Protein AF-A0A0B8NWV9-F1 (afdb_monomer_lite)

Structure (mmCIF, N/CA/C/O backbone):
data_AF-A0A0B8NWV9-F1
#
_entry.id   AF-A0A0B8NWV9-F1
#
loop_
_atom_site.group_PDB
_atom_site.id
_atom_site.type_symbol
_atom_site.label_atom_id
_atom_site.label_alt_id
_atom_site.label_comp_id
_atom_site.label_asym_id
_atom_site.label_entity_id
_atom_site.label_seq_id
_atom_site.pdbx_PDB_ins_code
_atom_site.Cartn_x
_atom_site.Cartn_y
_atom_site.Cartn_z
_atom_site.occupancy
_atom_site.B_iso_or_equiv
_atom_site.auth_seq_id
_atom_site.auth_comp_id
_atom_site.auth_asym_id
_atom_site.auth_atom_id
_atom_site.pdbx_PDB_model_num
ATOM 1 N N . MET A 1 1 ? 10.692 7.489 -18.721 1.00 52.25 1 MET A N 1
ATOM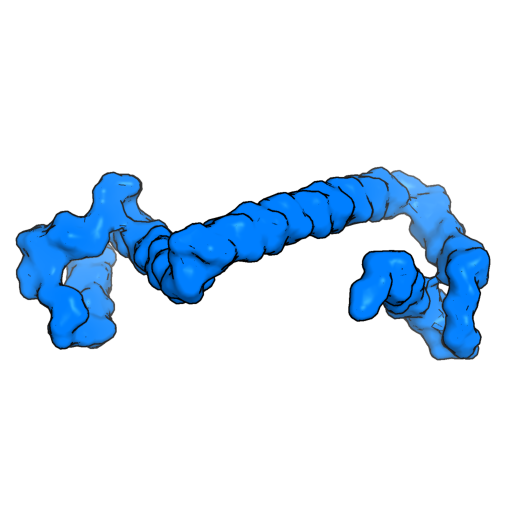 2 C CA . MET A 1 1 ? 11.450 8.628 -18.158 1.00 52.25 1 MET A CA 1
ATOM 3 C C . MET A 1 1 ? 12.609 8.039 -17.372 1.00 52.25 1 MET A C 1
ATOM 5 O O . MET A 1 1 ? 12.363 7.062 -16.682 1.00 52.25 1 MET A O 1
ATOM 9 N N . SER A 1 2 ? 13.833 8.539 -17.563 1.00 71.31 2 SER A N 1
ATOM 10 C CA . SER A 1 2 ? 15.021 8.105 -16.799 1.00 71.31 2 SER A CA 1
ATOM 11 C C . SER A 1 2 ? 15.033 8.798 -15.432 1.00 71.31 2 SER A C 1
ATOM 13 O O . SER A 1 2 ? 14.587 9.944 -15.349 1.00 71.31 2 SER A O 1
ATOM 15 N N . ASP A 1 3 ? 15.549 8.140 -14.396 1.00 59.75 3 ASP A N 1
ATOM 16 C CA . ASP A 1 3 ? 15.632 8.678 -13.029 1.00 59.75 3 ASP A CA 1
ATOM 17 C C . ASP A 1 3 ? 16.449 9.979 -12.956 1.00 59.75 3 ASP A C 1
ATOM 19 O O . ASP A 1 3 ? 16.099 10.898 -12.217 1.00 59.75 3 ASP A O 1
ATOM 23 N N . GLU A 1 4 ? 17.457 10.126 -13.820 1.00 64.62 4 GLU A N 1
ATOM 24 C CA . GLU A 1 4 ? 18.245 11.358 -13.972 1.00 64.62 4 GLU A CA 1
ATOM 25 C C . GLU A 1 4 ? 17.384 12.548 -14.420 1.00 64.62 4 GLU A C 1
ATOM 27 O O . GLU A 1 4 ? 17.563 13.674 -13.955 1.00 64.62 4 GLU A O 1
ATOM 32 N N . LYS A 1 5 ? 16.395 12.298 -15.290 1.00 71.75 5 LYS A N 1
ATOM 33 C CA . LYS A 1 5 ? 15.465 13.339 -15.748 1.00 71.75 5 LYS A CA 1
ATOM 34 C C . LYS A 1 5 ? 14.524 13.764 -14.626 1.00 71.75 5 LYS A C 1
ATOM 36 O O . LYS A 1 5 ? 14.237 14.949 -14.498 1.00 71.75 5 LYS A O 1
ATOM 41 N N . LEU A 1 6 ? 14.094 12.813 -13.796 1.00 69.75 6 LEU A N 1
ATOM 42 C CA . LEU A 1 6 ? 13.212 13.079 -12.660 1.00 69.75 6 LEU A CA 1
ATOM 43 C C . LEU A 1 6 ? 13.929 13.893 -11.569 1.00 69.75 6 LEU A C 1
ATOM 45 O O . LEU A 1 6 ? 13.358 14.827 -11.005 1.00 69.75 6 LEU A O 1
ATOM 49 N N . ALA A 1 7 ? 15.197 13.565 -11.300 1.00 68.94 7 ALA A N 1
ATOM 50 C CA . ALA A 1 7 ? 16.037 14.302 -10.36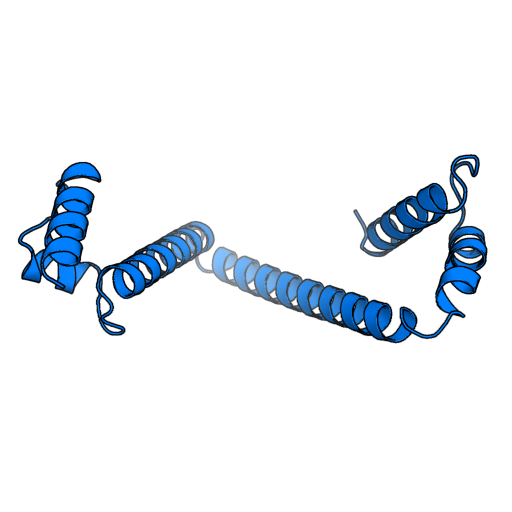1 1.00 68.94 7 ALA A CA 1
ATOM 51 C C . ALA A 1 7 ? 16.290 15.742 -10.839 1.00 68.94 7 ALA A C 1
ATOM 53 O O . ALA A 1 7 ? 16.128 16.683 -10.060 1.00 68.94 7 ALA A O 1
ATOM 54 N N . LEU A 1 8 ? 16.605 15.927 -12.125 1.00 76.56 8 LEU A N 1
ATOM 55 C CA . LEU A 1 8 ? 16.809 17.251 -12.712 1.00 76.56 8 LEU A CA 1
ATOM 56 C C . LEU A 1 8 ? 15.524 18.095 -12.702 1.00 76.56 8 LEU A C 1
ATOM 58 O O . LEU A 1 8 ? 15.574 19.278 -12.376 1.00 76.56 8 LEU A O 1
ATOM 62 N N . GLU A 1 9 ? 14.362 17.506 -12.996 1.00 79.12 9 GLU A N 1
ATOM 63 C CA . GLU A 1 9 ? 13.069 18.197 -12.883 1.00 79.12 9 GLU A CA 1
ATOM 64 C C . GLU A 1 9 ? 12.782 18.659 -11.452 1.00 79.12 9 GLU A C 1
ATOM 66 O O . GLU A 1 9 ? 12.349 19.793 -11.241 1.00 79.12 9 GLU A O 1
ATOM 71 N N . TRP A 1 10 ? 13.067 17.820 -10.454 1.00 81.31 10 TRP A N 1
ATOM 72 C CA . TRP A 1 10 ? 12.918 18.207 -9.053 1.00 81.31 10 TRP A CA 1
ATOM 73 C C . TRP A 1 10 ? 13.867 19.349 -8.662 1.00 81.31 10 TRP A C 1
ATOM 75 O O . TRP A 1 10 ? 13.452 20.282 -7.968 1.00 81.31 10 TRP A O 1
ATOM 85 N N . MET A 1 11 ? 15.122 19.302 -9.123 1.00 76.44 11 MET A N 1
ATOM 86 C CA . MET A 1 11 ? 16.103 20.366 -8.887 1.00 76.44 11 MET A CA 1
ATOM 87 C C . MET A 1 11 ? 15.648 21.680 -9.518 1.00 76.44 11 MET A C 1
ATOM 89 O O . MET A 1 11 ? 15.629 22.702 -8.837 1.00 76.44 11 MET A O 1
ATOM 93 N N . ARG A 1 12 ? 15.152 21.643 -10.757 1.00 83.38 12 ARG A N 1
ATOM 94 C CA . ARG A 1 12 ? 14.559 22.807 -11.428 1.00 83.38 12 ARG A CA 1
ATOM 95 C C . ARG A 1 12 ? 13.400 23.385 -10.627 1.00 83.38 12 ARG A C 1
ATOM 97 O O . ARG A 1 12 ? 13.387 24.578 -10.352 1.00 83.38 12 ARG A O 1
ATOM 104 N N . GLN A 1 13 ? 12.478 22.544 -10.153 1.00 80.44 13 GLN A N 1
ATOM 105 C CA . GLN A 1 13 ? 11.375 22.986 -9.290 1.00 80.44 13 GLN A CA 1
ATOM 106 C C . GLN A 1 13 ? 11.843 23.672 -8.001 1.00 80.44 13 GLN A C 1
ATOM 108 O O . GLN A 1 13 ? 11.131 24.537 -7.496 1.00 80.44 13 GLN A O 1
ATOM 113 N N . GLN A 1 14 ? 12.993 23.290 -7.433 1.00 74.81 14 GLN A N 1
ATOM 114 C CA . GLN A 1 14 ? 13.543 23.999 -6.273 1.00 74.81 14 GLN A CA 1
ATOM 115 C C . GLN A 1 14 ? 14.253 25.293 -6.680 1.00 74.81 14 GLN A C 1
ATOM 117 O O . GLN A 1 14 ? 14.090 26.292 -5.988 1.00 74.81 14 GLN A O 1
ATOM 122 N N . ALA A 1 15 ? 14.977 25.301 -7.802 1.00 78.50 15 ALA A N 1
ATOM 123 C CA . ALA A 1 15 ? 15.635 26.493 -8.332 1.00 78.50 15 ALA A CA 1
ATOM 124 C C . ALA A 1 15 ? 14.621 27.604 -8.659 1.00 78.50 15 ALA A C 1
ATOM 126 O O . ALA A 1 15 ? 14.813 28.728 -8.213 1.00 78.50 15 ALA A O 1
ATOM 127 N N . TYR A 1 16 ? 13.481 27.276 -9.281 1.00 79.62 16 TYR A N 1
ATOM 128 C CA . TYR A 1 16 ? 12.397 28.233 -9.568 1.00 79.62 16 TYR A CA 1
ATOM 129 C C . TYR A 1 16 ? 11.785 28.892 -8.324 1.00 79.62 16 TYR A C 1
ATOM 131 O O . TYR A 1 16 ? 11.239 29.988 -8.397 1.00 79.62 16 TYR A O 1
ATOM 139 N N . LYS A 1 17 ? 11.837 28.226 -7.164 1.00 75.94 17 LYS A N 1
ATOM 140 C CA . LYS A 1 17 ? 11.372 28.820 -5.898 1.00 75.94 17 LYS A CA 1
ATOM 141 C C . LYS A 1 17 ? 12.364 29.834 -5.335 1.00 75.94 17 LYS A C 1
ATOM 143 O O . LYS A 1 17 ? 11.975 30.642 -4.497 1.00 75.94 17 LYS A O 1
ATOM 148 N N . ILE A 1 18 ? 13.632 29.728 -5.726 1.00 73.88 18 ILE A N 1
ATOM 149 C CA . ILE A 1 18 ? 14.728 30.591 -5.276 1.00 73.88 18 ILE A CA 1
ATOM 150 C C . ILE A 1 18 ? 14.872 31.771 -6.239 1.00 73.88 18 ILE A C 1
ATOM 152 O O . ILE A 1 18 ? 14.927 32.911 -5.789 1.00 73.88 18 ILE A O 1
ATOM 156 N N . ASP A 1 19 ? 14.871 31.496 -7.541 1.00 74.19 19 ASP A N 1
ATOM 157 C CA . ASP A 1 19 ? 14.867 32.489 -8.609 1.00 74.19 19 ASP A CA 1
ATOM 158 C C . ASP A 1 19 ? 13.744 32.165 -9.613 1.00 74.19 19 ASP A C 1
ATOM 160 O O . ASP A 1 19 ? 13.889 31.255 -10.429 1.00 74.19 19 ASP A O 1
ATOM 164 N N . PRO A 1 20 ? 12.601 32.871 -9.559 1.00 74.56 20 PRO A N 1
ATOM 165 C CA . PRO A 1 20 ? 11.476 32.637 -10.464 1.00 74.56 20 PRO A CA 1
ATOM 166 C C . PRO A 1 20 ? 11.744 33.008 -11.927 1.00 74.56 20 PRO A C 1
ATOM 168 O O . PRO A 1 20 ? 10.941 32.645 -12.785 1.00 74.56 20 PRO A O 1
ATOM 171 N N . TYR A 1 21 ? 12.823 33.743 -12.209 1.00 79.50 21 TYR A N 1
ATOM 172 C CA . TYR A 1 21 ? 13.137 34.249 -13.546 1.00 79.50 21 TYR A CA 1
ATOM 173 C C . TYR A 1 21 ? 14.155 33.384 -14.290 1.00 79.50 21 TYR A C 1
ATOM 175 O O . TYR A 1 21 ? 14.428 33.644 -15.460 1.00 79.50 21 TYR A O 1
ATOM 183 N N . ILE A 1 22 ? 14.716 32.358 -13.643 1.00 79.25 22 ILE A N 1
ATOM 184 C CA . ILE A 1 22 ? 15.653 31.460 -14.310 1.00 79.25 22 ILE A CA 1
ATOM 185 C C . ILE A 1 22 ? 14.924 30.585 -15.329 1.00 79.25 22 ILE A C 1
ATOM 187 O O . ILE A 1 22 ? 13.958 29.912 -14.995 1.00 79.25 22 ILE A O 1
ATOM 191 N N . GLU A 1 23 ? 15.380 30.543 -16.577 1.00 77.50 23 GLU A N 1
ATOM 192 C CA . GLU A 1 23 ? 14.743 29.726 -17.613 1.00 77.50 23 GLU A CA 1
ATOM 193 C C . GLU A 1 23 ? 15.530 28.439 -17.867 1.00 77.50 23 GLU A C 1
ATOM 195 O O . GLU A 1 23 ? 16.699 28.462 -18.231 1.00 77.50 23 GLU A O 1
ATOM 200 N N . SER A 1 24 ? 14.859 27.295 -17.702 1.00 82.06 24 SER A N 1
ATOM 201 C CA . SER A 1 24 ? 15.394 25.951 -17.969 1.00 82.06 24 SER A CA 1
ATOM 202 C C . SER A 1 24 ? 16.787 25.674 -17.379 1.00 82.06 24 SER A C 1
ATOM 204 O O . SER A 1 24 ? 17.656 25.200 -18.116 1.00 82.06 24 SER A O 1
ATOM 206 N N . PRO A 1 25 ? 17.007 25.880 -16.064 1.00 80.81 25 PRO A N 1
ATOM 207 C CA . PRO A 1 25 ? 18.346 25.784 -15.507 1.00 80.81 25 PRO A CA 1
ATOM 208 C C . PRO A 1 25 ? 18.972 24.410 -15.752 1.00 80.81 25 PRO A C 1
ATOM 210 O O . PRO A 1 25 ? 18.317 23.356 -15.650 1.00 80.81 25 PRO A O 1
ATOM 213 N N . SER A 1 26 ? 20.251 24.442 -16.105 1.00 82.88 26 SER A N 1
ATOM 214 C CA . SER A 1 26 ? 21.136 23.284 -16.160 1.00 82.88 26 SER A CA 1
ATOM 215 C C . SER A 1 26 ? 21.342 22.692 -14.764 1.00 82.88 26 SER A C 1
ATOM 217 O O . SER A 1 26 ? 20.912 23.248 -13.747 1.00 82.88 26 SER A O 1
ATOM 219 N N . PHE A 1 27 ? 21.962 21.514 -14.702 1.00 74.75 27 PHE A N 1
ATOM 220 C CA . PHE A 1 27 ? 22.239 20.855 -13.430 1.00 74.75 27 PHE A CA 1
ATOM 221 C C . PHE A 1 27 ? 23.164 21.714 -12.556 1.00 74.75 27 PHE A C 1
ATOM 223 O O . PHE A 1 27 ? 22.893 21.903 -11.372 1.00 74.75 27 PHE A O 1
ATOM 230 N N . GLU A 1 28 ? 24.202 22.285 -13.158 1.00 76.19 28 GLU A N 1
ATOM 231 C CA . GLU 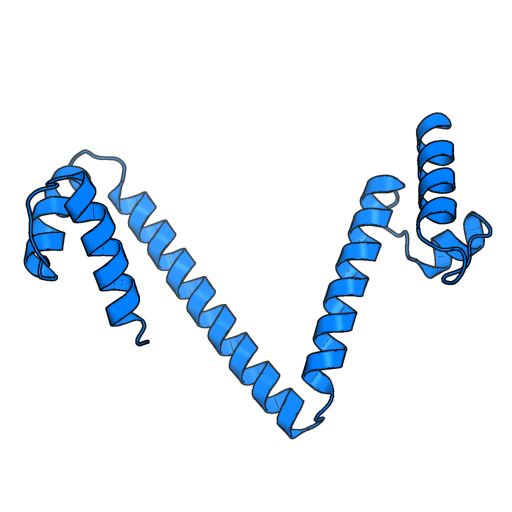A 1 28 ? 25.196 23.137 -12.516 1.00 76.19 28 GLU A CA 1
ATOM 232 C C . GLU A 1 28 ? 24.559 24.416 -11.959 1.00 76.19 28 GLU A C 1
ATOM 234 O O . GLU A 1 28 ? 24.728 24.714 -10.778 1.00 76.19 28 GLU A O 1
ATOM 239 N N . GLU A 1 29 ? 23.726 25.102 -12.746 1.00 74.88 29 GLU A N 1
ATOM 240 C CA . GLU A 1 29 ? 22.996 26.305 -12.309 1.00 74.88 29 GLU A CA 1
ATOM 241 C C . GLU A 1 29 ? 21.996 25.992 -11.190 1.00 74.88 29 GLU A C 1
ATOM 243 O O . GLU A 1 29 ? 21.862 26.751 -10.225 1.00 74.88 29 GLU A O 1
ATOM 248 N N . CYS A 1 30 ? 21.323 24.836 -11.267 1.00 78.56 30 CYS A N 1
ATOM 249 C CA . CYS A 1 30 ? 20.487 24.368 -10.169 1.00 78.56 30 CYS A CA 1
ATOM 250 C C . CYS A 1 30 ? 21.322 24.200 -8.896 1.00 78.56 30 CYS A C 1
ATOM 252 O O . CYS A 1 30 ? 20.903 24.673 -7.847 1.00 78.56 30 CYS A O 1
ATOM 254 N N . VAL A 1 31 ? 22.493 23.555 -8.962 1.00 77.06 31 VAL A N 1
ATOM 255 C CA . VAL A 1 31 ? 23.377 23.351 -7.800 1.00 77.06 31 VAL A CA 1
ATOM 256 C C . VAL A 1 31 ? 23.891 24.676 -7.237 1.00 77.06 31 VAL A C 1
ATOM 258 O O . VAL A 1 31 ? 23.950 24.817 -6.014 1.00 77.06 31 VAL A O 1
ATOM 261 N N . GLU A 1 32 ? 24.222 25.649 -8.082 1.00 77.19 32 GLU A N 1
ATOM 262 C CA . GLU A 1 32 ? 24.693 26.969 -7.652 1.00 77.19 32 GLU A CA 1
ATOM 263 C C . GLU A 1 32 ? 23.610 27.800 -6.960 1.00 77.19 32 GLU A C 1
ATOM 265 O O . GLU A 1 32 ? 23.905 28.469 -5.972 1.00 77.19 32 GLU A O 1
ATOM 270 N N . LEU A 1 33 ? 22.354 27.718 -7.405 1.00 72.19 33 LEU A N 1
ATOM 271 C CA . LEU A 1 33 ? 21.228 28.415 -6.769 1.00 72.19 33 LEU A CA 1
ATOM 272 C C . LEU A 1 33 ? 20.778 27.748 -5.470 1.00 72.19 33 LEU A C 1
ATOM 274 O O . LEU A 1 33 ? 20.490 28.396 -4.463 1.00 72.19 33 LEU A O 1
ATOM 278 N N . ILE A 1 34 ? 20.718 26.421 -5.496 1.00 72.19 34 ILE A N 1
ATOM 279 C CA . ILE A 1 34 ? 20.280 25.582 -4.385 1.00 72.19 34 ILE A CA 1
ATOM 280 C C . ILE A 1 34 ? 21.368 25.616 -3.297 1.00 72.19 34 ILE A C 1
ATOM 282 O O . ILE A 1 34 ? 21.073 25.878 -2.131 1.00 72.19 34 ILE A O 1
ATOM 286 N N . GLY A 1 35 ? 22.643 25.452 -3.658 1.00 64.88 35 GLY A N 1
ATOM 287 C CA . GLY A 1 35 ? 23.799 25.283 -2.766 1.00 64.88 35 GLY A CA 1
ATOM 288 C C . GLY A 1 35 ? 23.949 26.295 -1.612 1.00 64.88 35 GLY A C 1
ATOM 289 O O . GLY A 1 35 ? 24.192 25.873 -0.476 1.00 64.88 35 GLY A O 1
ATOM 290 N N . PRO A 1 36 ? 23.788 27.613 -1.823 1.00 64.44 36 PRO A N 1
ATOM 291 C CA . PRO A 1 36 ? 23.823 28.622 -0.764 1.00 64.44 36 PRO A CA 1
ATOM 292 C C . PRO A 1 36 ? 22.678 28.487 0.250 1.00 64.44 36 PRO A C 1
ATOM 294 O O . PRO A 1 36 ? 22.914 28.641 1.452 1.00 64.44 36 PRO A O 1
ATOM 297 N N 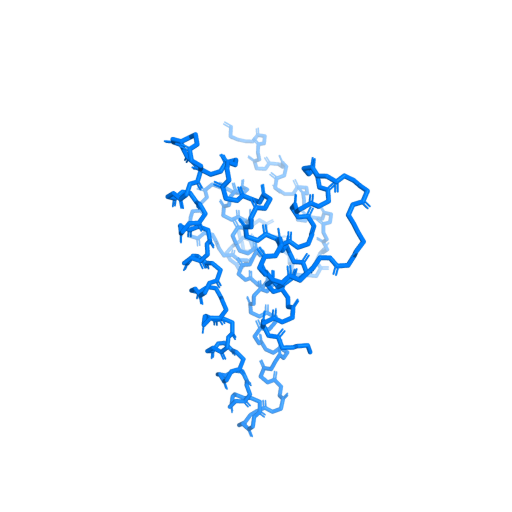. ALA A 1 37 ? 21.470 28.113 -0.193 1.00 57.69 37 ALA A N 1
ATOM 298 C CA . ALA A 1 37 ? 20.344 27.803 0.697 1.00 57.69 37 ALA A CA 1
ATOM 299 C C . ALA A 1 37 ? 20.641 26.578 1.588 1.00 57.69 37 ALA A C 1
ATOM 301 O O . ALA A 1 37 ? 20.155 26.484 2.716 1.00 57.69 37 ALA A O 1
ATOM 302 N N . PHE A 1 38 ? 21.523 25.684 1.129 1.00 53.50 38 PHE A N 1
ATOM 303 C CA . PHE A 1 38 ? 21.996 24.518 1.879 1.00 53.50 38 PHE A CA 1
ATOM 304 C C . PHE A 1 38 ? 23.142 24.800 2.853 1.00 53.50 38 PHE A C 1
ATOM 306 O O . PHE A 1 38 ? 23.261 24.096 3.859 1.00 53.50 38 PHE A O 1
ATOM 313 N N . LYS A 1 39 ? 23.956 25.837 2.617 1.00 52.31 39 LYS A N 1
ATOM 314 C CA . LYS A 1 39 ? 25.065 26.217 3.514 1.00 52.31 39 LYS A CA 1
ATOM 315 C C . LYS A 1 39 ? 24.599 26.812 4.851 1.00 52.31 39 LYS A C 1
ATOM 317 O O . LYS A 1 39 ? 25.363 26.788 5.813 1.00 52.31 39 LYS A O 1
ATOM 322 N N . LYS A 1 40 ? 23.334 27.237 4.985 1.00 54.28 40 LYS A N 1
ATOM 323 C CA . LYS A 1 40 ? 22.711 27.586 6.282 1.00 54.28 40 LYS A CA 1
ATOM 324 C C . LYS A 1 40 ? 22.219 26.335 7.044 1.00 54.28 40 LYS A C 1
ATOM 326 O O . LYS A 1 40 ? 21.043 26.161 7.345 1.00 54.28 40 LYS A O 1
ATOM 331 N N . GLY A 1 41 ? 23.150 25.438 7.363 1.00 48.75 41 GLY A N 1
ATOM 332 C CA . GLY A 1 41 ? 23.198 24.671 8.618 1.00 48.75 41 GLY A CA 1
ATOM 333 C C . GLY A 1 41 ? 22.170 23.579 8.970 1.00 48.75 41 GLY A C 1
ATOM 334 O O . GLY A 1 41 ? 22.447 22.852 9.918 1.00 48.75 41 GLY A O 1
ATOM 335 N N . LYS A 1 42 ? 21.024 23.392 8.295 1.00 47.84 42 LYS A N 1
ATOM 336 C CA . LYS A 1 42 ? 20.051 22.335 8.707 1.00 47.84 42 LYS A CA 1
ATOM 337 C C . LYS A 1 42 ? 19.523 21.414 7.600 1.00 47.84 42 LYS A C 1
ATOM 339 O O . LYS A 1 42 ? 19.013 20.340 7.903 1.00 47.84 42 LYS A O 1
ATOM 344 N N . HIS A 1 43 ? 19.698 21.762 6.325 1.00 55.16 43 HIS A N 1
ATOM 345 C CA . HIS A 1 43 ? 18.939 21.133 5.235 1.00 55.16 43 HIS A CA 1
ATOM 346 C C . HIS A 1 43 ? 19.699 20.080 4.393 1.00 55.16 43 HIS A C 1
ATOM 348 O O . HIS A 1 43 ? 19.055 19.249 3.756 1.00 55.16 43 HIS A O 1
ATOM 354 N N . VAL A 1 44 ? 21.043 20.027 4.415 1.00 51.72 44 VAL A N 1
ATOM 355 C CA . VAL A 1 44 ? 21.830 19.040 3.625 1.00 51.72 44 VAL A CA 1
ATOM 356 C C . VAL A 1 44 ? 21.692 17.621 4.163 1.00 51.72 44 VAL A C 1
ATOM 358 O O . VAL A 1 44 ? 21.515 16.687 3.389 1.00 51.72 44 VAL A O 1
ATOM 361 N N . ALA A 1 45 ? 21.767 17.438 5.483 1.00 53.94 45 ALA A N 1
ATOM 362 C CA . ALA A 1 45 ? 21.588 16.124 6.102 1.00 53.94 45 ALA A CA 1
ATOM 363 C C . ALA A 1 45 ? 20.162 15.599 5.872 1.00 53.94 45 ALA A C 1
ATOM 365 O O . ALA A 1 45 ? 19.969 14.424 5.559 1.00 53.94 45 ALA A O 1
ATOM 366 N N . GLN A 1 46 ? 19.171 16.491 5.946 1.00 52.78 46 GLN A N 1
ATOM 367 C CA . GLN A 1 46 ? 17.783 16.172 5.639 1.00 52.78 46 GLN A CA 1
ATOM 368 C C . GLN A 1 46 ? 17.603 15.812 4.161 1.00 52.78 46 GLN A C 1
ATOM 370 O O . GLN A 1 46 ? 16.963 14.807 3.875 1.00 52.78 46 GLN A O 1
ATOM 375 N N . LEU A 1 47 ? 18.219 16.545 3.226 1.00 50.75 47 LEU A N 1
ATOM 376 C CA . LEU A 1 47 ? 18.204 16.170 1.812 1.00 50.75 47 LEU A CA 1
ATOM 377 C C . LEU A 1 47 ? 18.921 14.856 1.543 1.00 50.75 47 LEU A C 1
ATOM 379 O O . LEU A 1 47 ? 18.358 14.026 0.854 1.00 50.75 47 LEU A O 1
ATOM 383 N N . ARG A 1 48 ? 20.113 14.618 2.099 1.00 52.72 48 ARG A N 1
ATOM 384 C CA . ARG A 1 48 ? 20.812 13.329 1.956 1.00 52.72 48 ARG A CA 1
ATOM 385 C C . ARG A 1 48 ? 19.974 12.179 2.501 1.00 52.72 48 ARG A C 1
ATOM 387 O O . ARG A 1 48 ? 19.940 11.116 1.898 1.00 52.72 48 ARG A O 1
ATOM 394 N N . SER A 1 49 ? 19.261 12.398 3.605 1.00 57.56 49 SER A N 1
ATOM 395 C CA . SER A 1 49 ? 18.316 11.423 4.152 1.00 57.56 49 SER A CA 1
ATOM 396 C C . SER A 1 49 ? 17.118 11.203 3.223 1.00 57.56 49 SER A C 1
ATOM 398 O O . SER A 1 49 ? 16.758 10.056 2.968 1.00 57.56 49 SER A O 1
ATOM 400 N N . LEU A 1 50 ? 16.534 12.271 2.671 1.00 49.78 50 LEU A N 1
ATOM 401 C CA . LEU A 1 50 ? 15.425 12.195 1.715 1.00 49.78 50 LEU A CA 1
ATOM 402 C C . LEU A 1 50 ? 15.846 11.532 0.397 1.00 49.78 50 LEU A C 1
ATOM 404 O O . LEU A 1 50 ? 15.104 10.694 -0.104 1.00 49.78 50 LEU A O 1
ATOM 408 N N . LEU A 1 51 ? 17.043 11.830 -0.110 1.00 51.06 51 LEU A N 1
ATOM 409 C CA . LEU A 1 51 ? 17.628 11.222 -1.305 1.00 51.06 51 LEU A CA 1
ATOM 410 C C . LEU A 1 51 ? 17.913 9.738 -1.053 1.00 51.06 51 LEU A C 1
ATOM 412 O O . LEU A 1 51 ? 17.412 8.888 -1.769 1.00 51.06 51 LEU A O 1
ATOM 416 N N . ALA A 1 52 ? 18.563 9.398 0.064 1.00 53.88 52 ALA A N 1
ATOM 417 C CA . ALA A 1 52 ? 18.795 8.007 0.449 1.00 53.88 52 ALA A CA 1
ATOM 418 C C . ALA A 1 52 ? 17.493 7.235 0.735 1.00 53.88 52 ALA A C 1
ATOM 420 O O . ALA A 1 52 ? 17.453 6.009 0.638 1.00 53.88 52 ALA A O 1
ATOM 421 N N . GLN A 1 53 ? 16.417 7.904 1.153 1.00 53.69 53 GLN A N 1
ATOM 422 C CA . GLN A 1 53 ? 15.090 7.294 1.250 1.00 53.69 53 GLN A CA 1
ATOM 423 C C . GLN A 1 53 ? 14.447 7.120 -0.127 1.00 53.69 53 GLN A C 1
ATOM 425 O O . GLN A 1 53 ? 13.816 6.088 -0.351 1.00 53.69 53 GLN A O 1
ATOM 430 N N . ALA A 1 54 ? 14.609 8.084 -1.033 1.00 47.34 54 ALA A N 1
ATOM 431 C CA . ALA A 1 54 ? 14.148 7.993 -2.412 1.00 47.34 54 ALA A CA 1
ATOM 432 C C . ALA A 1 54 ? 14.861 6.852 -3.151 1.00 47.34 54 ALA A C 1
ATOM 434 O O . ALA A 1 54 ? 14.171 5.983 -3.670 1.00 47.34 54 ALA A O 1
ATOM 435 N N . ASP A 1 55 ? 16.188 6.749 -3.061 1.00 50.12 55 ASP A N 1
ATOM 436 C CA . ASP A 1 55 ? 16.986 5.664 -3.648 1.00 50.12 55 ASP A CA 1
ATOM 437 C C . ASP A 1 55 ? 16.592 4.299 -3.075 1.00 50.12 55 ASP A C 1
ATOM 439 O O . ASP A 1 55 ? 16.393 3.325 -3.801 1.00 50.12 55 ASP A O 1
ATOM 443 N N . ARG A 1 56 ? 16.385 4.211 -1.753 1.00 58.81 56 ARG A N 1
ATOM 444 C CA . ARG A 1 56 ? 15.896 2.974 -1.120 1.00 58.81 56 ARG A CA 1
ATOM 445 C C . ARG A 1 56 ? 14.492 2.601 -1.587 1.00 58.81 56 ARG A C 1
ATOM 447 O O . ARG A 1 56 ? 14.210 1.412 -1.752 1.00 58.81 56 ARG A O 1
ATOM 454 N N . ARG A 1 57 ? 13.610 3.584 -1.790 1.00 61.00 57 ARG A N 1
ATOM 455 C CA . ARG A 1 57 ? 12.253 3.377 -2.319 1.00 61.00 57 ARG A CA 1
ATOM 456 C C . ARG A 1 57 ? 12.278 2.996 -3.797 1.00 61.00 57 ARG A C 1
ATOM 458 O O . ARG A 1 57 ? 11.535 2.090 -4.156 1.00 61.00 57 ARG A O 1
ATOM 465 N N . ALA A 1 58 ? 13.139 3.610 -4.605 1.00 57.44 58 ALA A N 1
ATOM 466 C CA . ALA A 1 58 ? 13.368 3.261 -6.003 1.00 57.44 58 ALA A CA 1
ATOM 467 C C . ALA A 1 58 ? 13.877 1.819 -6.110 1.00 57.44 58 ALA A C 1
ATOM 469 O O . ALA A 1 58 ? 13.210 0.986 -6.714 1.00 57.44 58 ALA A O 1
ATOM 470 N N . GLY A 1 59 ? 14.928 1.455 -5.368 1.00 68.56 59 GLY A N 1
ATOM 471 C CA . GLY A 1 59 ? 15.422 0.076 -5.328 1.00 68.56 59 GLY A CA 1
ATOM 472 C C . GLY A 1 59 ? 14.393 -0.927 -4.783 1.00 68.56 59 GLY A C 1
ATOM 473 O O . GLY A 1 59 ? 14.315 -2.067 -5.237 1.00 68.56 59 GLY A O 1
ATOM 474 N N . ALA A 1 60 ? 13.547 -0.537 -3.822 1.00 66.06 60 ALA A N 1
ATOM 475 C CA . ALA A 1 60 ? 12.436 -1.380 -3.374 1.00 66.06 60 ALA A CA 1
ATOM 476 C C . ALA A 1 60 ? 11.345 -1.535 -4.450 1.00 66.06 60 ALA A C 1
ATOM 478 O O . ALA A 1 60 ? 10.795 -2.628 -4.604 1.00 66.06 60 ALA A O 1
ATOM 479 N N . ALA A 1 61 ? 11.047 -0.470 -5.196 1.00 67.06 61 ALA A N 1
ATOM 480 C CA . ALA A 1 61 ? 10.100 -0.488 -6.301 1.00 67.06 61 ALA A CA 1
ATOM 481 C C . ALA A 1 61 ? 10.615 -1.358 -7.453 1.00 67.06 61 ALA A C 1
ATOM 483 O O . ALA A 1 61 ? 9.874 -2.218 -7.919 1.00 67.06 61 ALA A O 1
ATOM 484 N N . GLU A 1 62 ? 11.881 -1.226 -7.845 1.00 72.56 62 GLU A N 1
ATOM 485 C CA . GLU A 1 62 ? 12.517 -2.067 -8.862 1.00 72.56 62 GLU A CA 1
ATOM 486 C C . GLU A 1 62 ? 12.515 -3.543 -8.466 1.00 72.56 62 GLU A C 1
ATOM 488 O O . GLU A 1 62 ? 12.063 -4.386 -9.240 1.00 72.56 62 GLU A O 1
ATOM 493 N N . ARG A 1 63 ? 12.908 -3.868 -7.225 1.00 72.81 63 ARG A N 1
ATOM 494 C CA . ARG A 1 63 ? 12.831 -5.245 -6.704 1.00 72.81 63 ARG A CA 1
ATOM 495 C C . ARG A 1 63 ? 11.406 -5.791 -6.747 1.00 72.81 63 ARG A C 1
ATOM 497 O O . ARG A 1 63 ? 11.191 -6.929 -7.161 1.00 72.81 63 ARG A O 1
ATOM 504 N N . LYS A 1 64 ? 10.415 -4.980 -6.365 1.00 75.62 64 LYS A N 1
ATOM 505 C CA . LYS A 1 64 ? 8.994 -5.346 -6.450 1.00 75.62 64 LYS A CA 1
ATOM 506 C C . LYS A 1 64 ? 8.549 -5.550 -7.899 1.00 75.62 64 LYS A C 1
ATOM 508 O O . LYS A 1 64 ? 7.806 -6.490 -8.171 1.00 75.62 64 LYS A O 1
ATOM 513 N N . HIS A 1 65 ? 8.987 -4.697 -8.822 1.00 77.38 65 HIS A N 1
ATOM 514 C CA . HIS A 1 65 ? 8.685 -4.810 -10.246 1.00 77.38 65 HIS A CA 1
ATOM 515 C C . HIS A 1 65 ? 9.296 -6.073 -10.857 1.00 77.38 65 HIS A C 1
ATOM 517 O O . HIS A 1 65 ? 8.586 -6.798 -11.552 1.00 77.38 65 HIS A O 1
ATOM 523 N N . ALA A 1 66 ? 10.556 -6.381 -10.547 1.00 77.06 66 ALA A N 1
ATOM 524 C CA . ALA A 1 66 ? 11.226 -7.603 -10.979 1.00 77.06 66 ALA A CA 1
ATOM 525 C C . ALA A 1 66 ? 10.517 -8.857 -10.439 1.00 77.06 66 ALA A C 1
ATOM 527 O O . ALA A 1 66 ? 10.163 -9.748 -11.212 1.00 77.06 66 ALA A O 1
ATOM 528 N N . ALA A 1 67 ? 10.210 -8.890 -9.137 1.00 73.81 67 ALA A N 1
ATOM 529 C CA . ALA A 1 67 ? 9.470 -9.991 -8.520 1.00 73.81 67 ALA A CA 1
ATOM 530 C C . ALA A 1 67 ? 8.068 -10.162 -9.129 1.00 73.81 67 ALA A C 1
ATOM 532 O O . ALA A 1 67 ? 7.634 -11.281 -9.395 1.00 73.81 67 ALA A O 1
ATOM 533 N N . LEU A 1 68 ? 7.363 -9.058 -9.401 1.00 78.38 68 LEU A N 1
ATOM 534 C CA . LEU A 1 68 ? 6.047 -9.088 -10.036 1.00 78.38 68 LEU A CA 1
ATOM 535 C C . LEU A 1 68 ? 6.119 -9.573 -11.487 1.00 78.38 68 LEU A C 1
ATOM 537 O O . LEU A 1 68 ? 5.229 -10.302 -11.919 1.00 78.38 68 LEU A O 1
ATOM 541 N N . LYS A 1 69 ? 7.145 -9.167 -12.241 1.00 82.19 69 LYS A N 1
ATOM 542 C CA . LYS A 1 69 ? 7.370 -9.628 -13.615 1.00 82.19 69 LYS A CA 1
ATOM 543 C C . LYS A 1 69 ? 7.576 -11.143 -13.635 1.00 82.19 69 LYS A C 1
ATOM 545 O O . LYS A 1 69 ? 6.825 -11.836 -14.312 1.00 82.19 69 LYS A O 1
ATOM 550 N N . PHE A 1 70 ? 8.475 -11.650 -12.795 1.00 78.06 70 PHE A N 1
ATOM 551 C CA . PHE A 1 70 ? 8.723 -13.085 -12.650 1.00 78.06 70 PHE A CA 1
ATOM 552 C C . PHE A 1 70 ? 7.475 -13.861 -12.194 1.00 78.06 70 PHE A C 1
ATOM 554 O O . PHE A 1 70 ? 7.158 -14.928 -12.715 1.00 78.06 70 PHE A O 1
ATOM 561 N N . ALA A 1 71 ? 6.707 -13.310 -11.249 1.00 73.62 71 ALA A N 1
ATOM 562 C CA . ALA A 1 71 ? 5.456 -13.923 -10.809 1.00 73.62 71 ALA A CA 1
ATOM 563 C C . ALA A 1 71 ? 4.409 -13.982 -11.935 1.00 73.62 71 ALA A C 1
ATOM 565 O O . ALA A 1 71 ? 3.692 -14.974 -12.042 1.00 73.62 71 ALA A O 1
ATOM 566 N N . LYS A 1 72 ? 4.335 -12.951 -12.789 1.00 77.62 72 LYS A N 1
ATOM 567 C CA . LYS A 1 72 ? 3.444 -12.915 -13.959 1.00 77.62 72 LYS A CA 1
ATOM 568 C C . LYS A 1 72 ? 3.850 -13.900 -15.051 1.00 77.62 72 LYS A C 1
ATOM 570 O O . LYS A 1 72 ? 2.973 -14.482 -15.676 1.00 77.62 72 LYS A O 1
ATOM 575 N N . GLU A 1 73 ? 5.151 -14.092 -15.256 1.00 83.62 73 GLU A N 1
ATOM 576 C CA . GLU A 1 73 ? 5.685 -15.102 -16.178 1.00 83.62 73 GLU A CA 1
ATOM 577 C C . GLU A 1 73 ? 5.285 -16.521 -15.742 1.00 83.62 73 GLU A C 1
ATOM 579 O O . GLU A 1 73 ? 4.941 -17.345 -16.583 1.00 83.62 73 GLU A O 1
ATOM 584 N N . LYS A 1 74 ? 5.246 -16.795 -14.429 1.00 85.94 74 LYS A N 1
ATOM 585 C CA . LYS A 1 74 ? 4.770 -18.081 -13.887 1.00 85.94 74 LYS A CA 1
ATOM 586 C C . LYS A 1 74 ? 3.248 -18.208 -13.810 1.00 85.94 74 LYS A C 1
ATOM 588 O O . LYS A 1 74 ? 2.719 -19.309 -13.918 1.00 85.94 74 LYS A O 1
ATOM 593 N N . SER A 1 75 ? 2.543 -17.109 -13.560 1.00 80.50 75 SER A N 1
ATOM 594 C CA . SER A 1 75 ? 1.086 -17.077 -13.450 1.00 80.50 75 SER A CA 1
ATOM 595 C C . SER A 1 75 ? 0.549 -15.755 -13.999 1.00 80.50 75 SER A C 1
ATOM 597 O O . SER A 1 75 ? 0.716 -14.715 -13.353 1.00 80.50 75 SER A O 1
ATOM 599 N N . PRO A 1 76 ? -0.176 -15.764 -15.133 1.00 82.19 76 PRO A N 1
ATOM 600 C CA . PRO A 1 76 ? -0.729 -14.548 -15.735 1.00 82.19 76 PRO A CA 1
ATOM 601 C C . PRO A 1 76 ? -1.611 -13.733 -14.773 1.00 82.19 76 PRO A C 1
ATOM 603 O O . PRO A 1 76 ? -1.713 -12.510 -14.883 1.00 82.19 76 PRO A O 1
ATOM 606 N N . GLN A 1 77 ? -2.212 -14.399 -13.782 1.00 84.25 77 GLN A N 1
ATOM 607 C CA . GLN A 1 77 ? -3.102 -13.797 -12.789 1.00 84.25 77 GLN A CA 1
ATOM 608 C C . GLN A 1 77 ? -2.375 -13.243 -11.551 1.00 84.25 77 GLN A C 1
ATOM 610 O O . GLN A 1 77 ? -3.008 -12.593 -10.718 1.00 84.25 77 GLN A O 1
ATOM 615 N N . ALA A 1 78 ? -1.054 -13.422 -11.419 1.00 74.38 78 ALA A N 1
ATOM 616 C CA . ALA A 1 78 ? -0.293 -13.018 -10.231 1.00 74.38 78 ALA A CA 1
ATOM 617 C C . ALA A 1 78 ? -0.496 -11.540 -9.853 1.00 74.38 78 ALA A C 1
ATOM 619 O O . ALA A 1 78 ? -0.636 -11.196 -8.680 1.00 74.38 78 ALA A O 1
ATOM 620 N N . GLY A 1 79 ? -0.583 -10.650 -10.848 1.00 74.19 79 GLY A N 1
ATOM 621 C CA . GLY A 1 79 ? -0.841 -9.228 -10.605 1.00 74.19 79 GLY A CA 1
ATOM 622 C C . GLY A 1 79 ? -2.224 -8.942 -10.012 1.00 74.19 79 GLY A C 1
ATOM 623 O O . GLY A 1 79 ? -2.360 -8.040 -9.183 1.00 74.1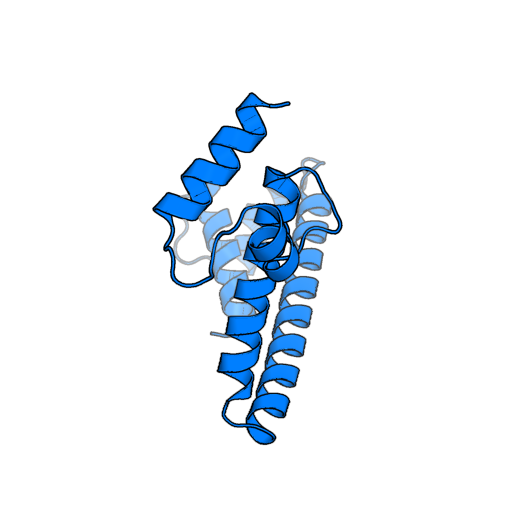9 79 GLY A O 1
ATOM 624 N N . GLN A 1 80 ? -3.242 -9.705 -10.410 1.00 80.31 80 GLN A N 1
ATOM 625 C CA . GLN A 1 80 ? -4.589 -9.598 -9.855 1.00 80.31 80 GLN A CA 1
ATOM 626 C C . GLN A 1 80 ? -4.634 -10.170 -8.436 1.00 80.31 80 GLN A C 1
ATOM 628 O O . GLN A 1 80 ? -5.152 -9.507 -7.539 1.00 80.31 80 GLN A O 1
ATOM 633 N N . ILE A 1 81 ? -4.023 -11.336 -8.217 1.00 76.31 81 ILE A N 1
ATOM 634 C CA . ILE A 1 81 ? -3.953 -11.999 -6.907 1.00 76.31 81 ILE A CA 1
ATOM 635 C C . ILE A 1 81 ? -3.279 -11.089 -5.873 1.00 76.31 81 ILE A C 1
ATOM 637 O O . ILE A 1 81 ? -3.868 -10.803 -4.833 1.00 76.31 81 ILE A O 1
ATOM 641 N N . LEU A 1 82 ? -2.104 -10.535 -6.184 1.00 75.25 82 LEU A N 1
ATOM 642 C CA . LEU A 1 82 ? -1.383 -9.633 -5.276 1.00 75.25 82 LEU A CA 1
ATOM 643 C C . LEU A 1 82 ? -2.168 -8.346 -4.983 1.00 75.25 82 LEU A C 1
ATOM 645 O O . LEU A 1 82 ? -2.144 -7.830 -3.864 1.00 75.25 82 LEU A O 1
ATOM 649 N N . ARG A 1 83 ? -2.902 -7.821 -5.973 1.00 76.69 83 ARG A N 1
ATOM 650 C CA . ARG A 1 83 ? -3.771 -6.653 -5.781 1.00 76.69 83 ARG A CA 1
ATOM 651 C C . ARG A 1 83 ? -4.924 -6.968 -4.829 1.00 76.69 83 ARG A C 1
ATOM 653 O O . ARG A 1 83 ? -5.244 -6.134 -3.983 1.00 76.69 83 ARG A O 1
ATOM 660 N N . LEU A 1 84 ? -5.551 -8.134 -4.976 1.00 78.38 84 LEU A N 1
ATOM 661 C CA . LEU A 1 84 ? -6.631 -8.587 -4.099 1.00 78.38 84 LEU A CA 1
ATOM 662 C C . LEU A 1 84 ? -6.118 -8.848 -2.681 1.00 78.38 84 LEU A C 1
ATOM 664 O O . LEU A 1 84 ? -6.729 -8.371 -1.730 1.00 78.38 84 LEU A O 1
ATOM 668 N N . GLN A 1 85 ? -4.953 -9.479 -2.537 1.00 76.06 85 GLN A N 1
ATOM 669 C CA . GLN A 1 85 ? -4.310 -9.699 -1.241 1.00 76.06 85 GLN A CA 1
ATOM 670 C C . GLN A 1 85 ? -4.007 -8.378 -0.518 1.00 76.06 85 GLN A C 1
ATOM 672 O O . GLN A 1 85 ? -4.320 -8.228 0.658 1.00 76.06 85 GLN A O 1
ATOM 677 N N . GLY A 1 86 ? -3.490 -7.370 -1.228 1.00 76.06 86 GLY A N 1
ATOM 678 C CA . GLY A 1 86 ? -3.256 -6.045 -0.645 1.00 76.06 86 GLY A CA 1
ATOM 679 C C . GLY A 1 86 ? -4.538 -5.263 -0.319 1.00 76.06 86 GLY A C 1
ATOM 680 O O . GLY A 1 86 ? -4.515 -4.345 0.501 1.00 76.06 86 GLY A O 1
ATOM 681 N N . LYS A 1 87 ? -5.673 -5.573 -0.960 1.00 79.25 87 LYS A N 1
ATOM 682 C CA . LYS A 1 87 ? -6.984 -5.055 -0.531 1.00 79.25 87 LYS A CA 1
ATOM 683 C C . LYS A 1 87 ? -7.447 -5.767 0.740 1.00 79.25 87 LYS A C 1
ATOM 685 O O . LYS A 1 87 ? -7.834 -5.083 1.678 1.00 79.25 87 LYS A O 1
ATOM 690 N N . LEU A 1 88 ? -7.334 -7.095 0.786 1.00 81.38 88 LEU A N 1
ATOM 691 C CA . LEU A 1 88 ? -7.702 -7.915 1.941 1.00 81.38 88 LEU A CA 1
ATOM 692 C C . LEU A 1 88 ? -6.968 -7.466 3.212 1.00 81.38 88 LEU A C 1
ATOM 694 O O . LEU A 1 88 ? -7.617 -7.127 4.194 1.00 81.38 88 LEU A O 1
ATOM 698 N N . GLN A 1 89 ? -5.640 -7.335 3.148 1.00 80.38 89 GLN A N 1
ATOM 699 C CA . GLN A 1 89 ? -4.821 -6.888 4.282 1.00 80.38 89 GLN A CA 1
ATOM 700 C C . GLN A 1 89 ? -5.225 -5.503 4.809 1.00 80.38 89 GLN A C 1
ATOM 702 O O . GLN A 1 89 ? -5.190 -5.262 6.012 1.00 80.38 89 GLN A O 1
ATOM 707 N N . ARG A 1 90 ? -5.619 -4.579 3.921 1.00 82.50 90 ARG A N 1
ATOM 708 C CA . ARG A 1 90 ? -6.084 -3.242 4.326 1.00 82.50 90 ARG A CA 1
ATOM 709 C C . ARG A 1 90 ? -7.435 -3.287 5.029 1.00 82.50 90 ARG A C 1
ATOM 711 O O . ARG A 1 90 ? -7.624 -2.552 5.990 1.00 82.50 90 ARG A O 1
ATOM 718 N N . VAL A 1 91 ? -8.348 -4.135 4.559 1.00 83.50 91 VAL A N 1
ATOM 719 C CA . VAL A 1 91 ? -9.653 -4.327 5.204 1.00 83.50 91 VAL A CA 1
ATOM 720 C C . VAL A 1 91 ? -9.475 -4.967 6.579 1.00 83.50 91 VAL A C 1
ATOM 722 O O . VAL A 1 91 ? -10.022 -4.461 7.549 1.00 83.50 91 VAL A O 1
ATOM 725 N N . GLU A 1 92 ? -8.659 -6.018 6.688 1.00 82.50 92 GLU A N 1
ATOM 726 C CA . GLU A 1 92 ? -8.360 -6.660 7.974 1.00 82.50 92 GLU A CA 1
ATOM 727 C C . GLU A 1 92 ? -7.700 -5.688 8.955 1.00 82.50 92 GLU A C 1
ATOM 729 O O . GLU A 1 92 ? -8.085 -5.638 10.115 1.00 82.50 92 GLU A O 1
ATOM 734 N N . LEU A 1 93 ? -6.759 -4.855 8.498 1.00 84.50 93 LEU A N 1
ATOM 735 C CA . LEU A 1 93 ? -6.168 -3.822 9.347 1.00 84.50 93 LEU A CA 1
ATOM 736 C C . LEU A 1 93 ? -7.213 -2.809 9.839 1.00 84.50 93 LEU A C 1
ATOM 738 O O . LEU A 1 93 ? -7.235 -2.492 11.023 1.00 84.50 93 LEU A O 1
ATOM 742 N N . ALA A 1 94 ? -8.081 -2.313 8.954 1.00 83.00 94 ALA A N 1
ATOM 743 C CA . ALA A 1 94 ? -9.147 -1.388 9.340 1.00 83.00 94 ALA A CA 1
ATOM 744 C C . ALA A 1 94 ? -10.098 -2.017 10.370 1.00 83.00 94 ALA A C 1
ATOM 746 O O . ALA A 1 94 ? -10.508 -1.353 11.317 1.00 83.00 94 ALA A O 1
ATOM 747 N N . LEU A 1 95 ? -10.390 -3.309 10.221 1.00 84.31 95 LEU A N 1
ATOM 748 C CA . LEU A 1 95 ? -11.236 -4.064 11.136 1.00 84.31 95 LEU A CA 1
ATOM 749 C C . LEU A 1 95 ? -10.601 -4.218 12.521 1.00 84.31 95 LEU A C 1
ATOM 751 O O . LEU A 1 95 ? -11.268 -3.990 13.527 1.00 84.31 95 LEU A O 1
ATOM 755 N N . LYS A 1 96 ? -9.303 -4.536 12.579 1.00 88.25 96 LYS A N 1
ATOM 756 C CA . LYS A 1 96 ? -8.535 -4.590 13.834 1.00 88.25 96 LYS A CA 1
ATOM 757 C C . LYS A 1 96 ? -8.533 -3.245 14.552 1.00 88.25 96 LYS A C 1
ATOM 759 O O . LYS A 1 96 ? -8.721 -3.190 15.760 1.00 88.25 96 LYS A O 1
ATOM 764 N N . LEU A 1 97 ? -8.372 -2.151 13.806 1.00 85.00 97 LEU A N 1
ATOM 765 C CA . LEU A 1 97 ? -8.419 -0.799 14.365 1.00 85.00 97 LEU A CA 1
ATOM 766 C C . LEU A 1 97 ? -9.817 -0.434 14.883 1.00 85.00 97 LEU A C 1
ATOM 768 O O . LEU A 1 97 ? -9.925 0.143 15.959 1.00 85.00 97 LEU A O 1
ATOM 772 N N . ALA A 1 98 ? -10.874 -0.787 14.148 1.00 84.00 98 ALA A N 1
ATOM 773 C CA . ALA A 1 98 ? -12.252 -0.484 14.536 1.00 84.00 98 ALA A CA 1
ATOM 774 C C . ALA A 1 98 ? -12.711 -1.299 15.758 1.00 84.00 98 ALA A C 1
ATOM 776 O O . ALA A 1 98 ? -13.337 -0.771 16.671 1.00 84.00 98 ALA A O 1
ATOM 777 N N . THR A 1 99 ? -12.363 -2.584 15.805 1.00 83.75 99 THR A N 1
ATOM 778 C CA . THR A 1 99 ? -12.735 -3.481 16.914 1.00 83.75 99 THR A CA 1
ATOM 779 C C . THR A 1 99 ? -11.796 -3.340 18.113 1.00 83.75 99 THR A C 1
ATOM 781 O O . THR A 1 99 ? -12.193 -3.571 19.253 1.00 83.75 99 THR A O 1
ATOM 784 N N . GLY A 1 100 ? -10.559 -2.887 17.902 1.00 84.81 100 GLY A N 1
ATOM 785 C CA . GLY A 1 100 ? -9.501 -2.874 18.914 1.00 84.81 100 GLY A CA 1
ATOM 786 C C . GLY A 1 100 ? -8.883 -4.251 19.178 1.00 84.81 100 GLY A C 1
ATOM 787 O O . GLY A 1 100 ? -8.021 -4.358 20.048 1.00 84.81 100 GLY A O 1
ATOM 788 N N . ASP A 1 101 ? -9.292 -5.290 18.444 1.00 85.44 101 ASP A N 1
ATOM 789 C CA . ASP A 1 101 ? -8.699 -6.622 18.526 1.00 85.44 101 ASP A CA 1
ATOM 790 C C . ASP A 1 101 ? -7.661 -6.812 17.411 1.00 85.44 101 ASP A C 1
ATOM 792 O O . ASP A 1 101 ? -7.972 -6.851 16.222 1.00 85.44 101 ASP A O 1
ATOM 796 N N . ASN A 1 102 ? -6.397 -6.977 17.807 1.00 86.56 102 ASN A N 1
ATOM 797 C CA . ASN A 1 102 ? -5.269 -7.174 16.896 1.00 86.56 102 ASN A CA 1
ATOM 798 C C . ASN A 1 102 ? -5.301 -8.517 16.150 1.00 86.56 102 ASN A C 1
ATOM 800 O O . ASN A 1 102 ? -4.601 -8.673 15.139 1.00 86.56 102 ASN A O 1
ATOM 804 N N . ASN A 1 103 ? -6.102 -9.473 16.616 1.00 86.69 103 ASN A N 1
ATOM 805 C CA . ASN A 1 103 ? -6.264 -10.782 15.996 1.00 86.69 103 ASN A CA 1
ATOM 806 C C . ASN A 1 103 ? -7.502 -10.872 15.104 1.00 86.69 103 ASN A C 1
ATOM 808 O O . ASN A 1 103 ? -7.633 -11.864 14.391 1.00 86.69 103 ASN A O 1
ATOM 812 N N . MET A 1 104 ? -8.338 -9.831 15.068 1.00 84.12 104 MET A N 1
ATOM 813 C CA . MET A 1 104 ? -9.582 -9.838 14.310 1.00 84.12 104 MET A CA 1
ATOM 814 C C . MET A 1 104 ? -9.339 -10.048 12.809 1.00 84.12 104 MET A C 1
ATOM 816 O O . MET A 1 104 ? -8.610 -9.294 12.153 1.00 84.12 104 MET A O 1
ATOM 820 N N . THR A 1 105 ? -9.983 -11.072 12.252 1.00 86.94 105 THR A N 1
ATOM 821 C CA . THR A 1 105 ? -10.059 -11.341 10.809 1.00 86.94 105 THR A CA 1
ATOM 822 C C . THR A 1 105 ? -11.478 -11.128 10.297 1.00 86.94 105 THR A C 1
ATOM 824 O O . THR A 1 105 ? -12.446 -11.162 11.054 1.00 86.94 105 THR A O 1
ATOM 827 N N . ILE A 1 106 ? -11.628 -10.971 8.979 1.00 84.50 106 ILE A N 1
ATOM 828 C CA . ILE A 1 106 ? -12.951 -10.849 8.347 1.00 84.50 106 ILE A CA 1
ATOM 829 C C . ILE A 1 106 ? -13.839 -12.053 8.684 1.00 84.50 106 ILE A C 1
ATOM 831 O O . ILE A 1 106 ? -15.010 -11.870 8.995 1.00 84.50 106 ILE A O 1
ATOM 835 N N . SER A 1 107 ? -13.303 -13.276 8.639 1.00 85.31 107 SER A N 1
ATOM 836 C CA . SER A 1 107 ? -14.084 -14.485 8.931 1.00 85.31 107 SER A CA 1
ATOM 837 C C . SER A 1 107 ? -14.538 -14.550 10.390 1.00 85.31 107 SER A C 1
ATOM 839 O O . SER A 1 107 ? -15.674 -14.938 10.637 1.00 85.31 107 SER A O 1
ATOM 841 N N . GLN A 1 108 ? -13.678 -14.154 11.336 1.00 85.81 108 GLN A N 1
ATOM 842 C CA . GLN A 1 108 ? -14.041 -14.088 12.756 1.00 85.81 108 GLN A CA 1
ATOM 843 C C . GLN A 1 108 ? -15.117 -13.036 13.001 1.00 85.81 108 GLN A C 1
ATOM 845 O O . GLN A 1 108 ? -16.139 -13.358 13.587 1.00 85.81 108 GLN A O 1
ATOM 850 N N . PHE A 1 109 ? -14.959 -11.831 12.451 1.00 85.25 109 PHE A N 1
ATOM 851 C CA . PHE A 1 109 ? -15.972 -10.783 12.564 1.00 85.25 109 PHE A CA 1
ATOM 852 C C . PHE A 1 109 ? -17.323 -11.214 11.982 1.00 85.25 109 PHE A C 1
ATOM 854 O O . PHE A 1 109 ? -18.362 -11.007 12.600 1.00 85.25 109 PHE A O 1
ATOM 861 N N . CYS A 1 110 ? -17.316 -11.869 10.817 1.00 86.00 110 CYS A N 1
ATOM 862 C CA . CYS A 1 110 ? -18.542 -12.407 10.228 1.00 86.00 110 CYS A CA 1
ATOM 863 C C . CYS A 1 110 ? -19.233 -13.414 11.160 1.00 86.00 110 CYS A C 1
ATOM 865 O O . CYS A 1 110 ? -20.451 -13.390 11.295 1.00 86.00 110 CYS A O 1
ATOM 867 N N . ALA A 1 111 ? -18.452 -14.295 11.792 1.00 85.56 111 ALA A N 1
ATOM 868 C CA . ALA A 1 111 ? -18.964 -15.321 12.693 1.00 85.56 111 ALA A CA 1
ATOM 869 C C . ALA A 1 111 ? -19.451 -14.749 14.036 1.00 85.56 111 ALA A C 1
ATOM 871 O O . ALA A 1 111 ? -20.443 -15.227 14.573 1.00 85.56 111 ALA A O 1
ATOM 872 N N . GLU A 1 112 ? -18.768 -13.737 14.574 1.00 85.00 112 GLU A N 1
ATOM 873 C CA . GLU A 1 112 ? -19.103 -13.117 15.860 1.00 85.00 112 GLU A CA 1
ATOM 874 C C . GLU A 1 112 ? -20.335 -12.211 15.787 1.00 85.00 112 GLU A C 1
ATOM 876 O O . GLU A 1 112 ? -21.132 -12.187 16.724 1.00 85.00 112 GLU A O 1
ATOM 881 N N . TYR A 1 113 ? -20.494 -11.460 14.694 1.00 82.00 113 TYR A N 1
ATOM 882 C CA . TYR A 1 113 ? -21.536 -10.432 14.570 1.00 82.00 113 TYR A CA 1
ATOM 883 C C . TYR A 1 113 ? -22.686 -10.821 13.639 1.00 82.00 113 TYR A C 1
ATOM 885 O O . TYR A 1 113 ? -23.538 -9.976 13.363 1.00 82.00 113 TYR A O 1
ATOM 893 N N . ASP A 1 114 ? -22.707 -12.082 13.192 1.00 81.94 114 ASP A N 1
ATOM 894 C CA . ASP A 1 114 ? -23.694 -12.652 12.267 1.00 81.94 114 ASP A CA 1
ATOM 895 C C . ASP A 1 114 ? -23.891 -11.777 11.017 1.00 81.94 114 ASP A C 1
ATOM 897 O O . ASP A 1 114 ? -25.001 -11.457 10.599 1.00 81.94 114 ASP A O 1
ATOM 901 N N . VAL A 1 115 ? -22.766 -11.331 10.447 1.00 82.38 115 VAL A N 1
ATOM 902 C CA . VAL A 1 115 ? -22.723 -10.549 9.205 1.00 82.38 115 VAL A CA 1
ATOM 903 C C . VAL A 1 115 ? -21.996 -11.360 8.153 1.00 82.38 115 VAL A C 1
ATOM 905 O O . VAL A 1 115 ? -20.905 -11.876 8.369 1.00 82.38 115 VAL A O 1
ATOM 908 N N . SER A 1 116 ? -22.564 -11.450 6.966 1.00 79.62 116 SER A N 1
ATOM 909 C CA . SER A 1 116 ? -21.975 -12.139 5.835 1.00 79.62 116 SER A CA 1
ATOM 910 C C . SER A 1 116 ? -21.216 -11.173 4.923 1.00 79.62 116 SER A C 1
ATOM 912 O O . SER A 1 116 ? -21.455 -9.963 4.868 1.00 79.62 116 SER A O 1
ATOM 914 N N . LYS A 1 117 ? -20.327 -11.731 4.094 1.00 69.31 117 LYS A N 1
ATOM 915 C CA . LYS A 1 117 ? -19.652 -10.989 3.012 1.00 69.31 117 LYS A CA 1
ATOM 916 C C . LYS A 1 117 ? -20.626 -10.432 1.960 1.00 69.31 117 LYS A C 1
ATOM 918 O O . LYS A 1 117 ? -20.203 -9.642 1.120 1.00 69.31 117 LYS A O 1
ATOM 923 N N . ARG A 1 118 ? -21.888 -10.881 1.951 1.00 75.44 118 ARG A N 1
ATOM 924 C CA . ARG A 1 118 ? -22.930 -10.469 0.997 1.00 75.44 118 ARG A CA 1
ATOM 925 C C . ARG A 1 118 ? -23.839 -9.365 1.532 1.00 75.44 118 ARG A C 1
ATOM 927 O O . ARG A 1 118 ? -24.521 -8.742 0.729 1.00 75.44 118 ARG A O 1
ATOM 934 N N . ASP A 1 119 ? -23.800 -9.086 2.832 1.00 76.50 119 ASP A N 1
ATOM 935 C CA . ASP A 1 119 ? -24.756 -8.177 3.485 1.00 76.50 119 ASP A CA 1
ATOM 936 C C . ASP A 1 119 ? -24.470 -6.696 3.185 1.00 76.50 119 ASP A C 1
ATOM 938 O O . ASP A 1 119 ? -25.266 -5.810 3.485 1.00 76.50 119 ASP A O 1
ATOM 942 N N . GLY A 1 120 ? -23.343 -6.423 2.522 1.00 74.69 120 GLY A N 1
ATOM 943 C CA . GLY A 1 120 ? -22.986 -5.100 2.032 1.00 74.69 120 GLY A CA 1
ATOM 944 C C . GLY A 1 120 ? -22.405 -4.185 3.109 1.00 74.69 120 GLY A C 1
ATOM 945 O O . GLY A 1 120 ? -22.270 -4.537 4.277 1.00 74.69 120 GLY A O 1
ATOM 946 N N . ASN A 1 121 ? -22.011 -2.984 2.684 1.00 80.00 121 ASN A N 1
ATOM 947 C CA . ASN A 1 121 ? -21.295 -2.029 3.534 1.00 80.00 121 ASN A CA 1
ATOM 948 C C . ASN A 1 121 ? -22.149 -1.533 4.715 1.00 80.00 121 ASN A C 1
ATOM 950 O O . ASN A 1 121 ? -21.643 -1.385 5.821 1.00 80.00 121 ASN A O 1
ATOM 954 N N . THR A 1 122 ? -23.445 -1.306 4.493 1.00 80.94 122 THR A N 1
ATOM 955 C CA . THR A 1 122 ? -24.344 -0.733 5.505 1.00 80.94 122 THR A CA 1
ATOM 956 C C . THR A 1 122 ? -24.473 -1.635 6.731 1.00 80.94 122 THR A C 1
ATOM 958 O O . THR A 1 122 ? -24.246 -1.167 7.842 1.00 80.94 122 THR A O 1
ATOM 961 N N . ALA A 1 123 ? -24.712 -2.936 6.532 1.00 81.06 123 ALA A N 1
ATOM 962 C CA . ALA A 1 123 ? -24.831 -3.904 7.625 1.00 81.06 123 ALA A CA 1
ATOM 963 C C . ALA A 1 123 ? -23.537 -4.012 8.452 1.00 81.06 123 ALA A C 1
ATOM 965 O O . ALA A 1 123 ? -23.562 -4.061 9.681 1.00 81.06 123 ALA A O 1
ATOM 966 N N . TRP A 1 124 ? -22.382 -3.985 7.782 1.00 85.38 124 TRP A N 1
ATOM 967 C CA . TRP A 1 124 ? -21.078 -3.995 8.448 1.00 85.38 124 TRP A CA 1
ATOM 968 C C . TRP A 1 124 ? -20.831 -2.720 9.256 1.00 85.38 124 TRP A C 1
ATOM 970 O O . TRP A 1 124 ? -20.331 -2.782 10.380 1.00 85.38 124 TRP A O 1
ATOM 980 N N . HIS A 1 125 ? -21.181 -1.562 8.695 1.00 85.38 125 HIS A N 1
ATOM 981 C CA . HIS A 1 125 ? -21.006 -0.280 9.363 1.00 85.38 125 HIS A CA 1
ATOM 982 C C . HIS A 1 125 ? -21.885 -0.165 10.611 1.00 85.38 125 HIS A C 1
ATOM 984 O O . HIS A 1 125 ? -21.389 0.227 11.664 1.00 85.38 125 HIS A O 1
ATOM 990 N N . GLU A 1 126 ? -23.154 -0.570 10.523 1.00 86.50 126 GLU A N 1
ATOM 991 C CA . GLU A 1 126 ? -24.078 -0.584 11.661 1.00 86.50 126 GLU A CA 1
ATOM 992 C C . GLU A 1 126 ? -23.531 -1.423 12.823 1.00 86.50 126 GLU A C 1
ATOM 994 O O . GLU A 1 126 ? -23.508 -0.948 13.958 1.00 86.50 126 GLU A O 1
ATOM 999 N N . LYS A 1 127 ? -22.980 -2.614 12.546 1.00 86.00 127 LYS A N 1
ATOM 1000 C CA . LYS A 1 127 ? -22.368 -3.468 13.578 1.00 86.00 127 LYS A CA 1
ATOM 1001 C C . LYS A 1 127 ? -21.134 -2.857 14.227 1.00 86.00 127 LYS A C 1
ATOM 1003 O O . LYS A 1 127 ? -20.977 -2.946 15.444 1.00 86.00 127 LYS A O 1
ATOM 1008 N N . LEU A 1 128 ? -20.280 -2.204 13.445 1.00 84.19 128 LEU A N 1
ATOM 1009 C CA . LEU A 1 128 ? -19.111 -1.505 13.983 1.00 84.19 128 LEU A CA 1
ATOM 1010 C C . LEU A 1 128 ? -19.514 -0.304 14.854 1.00 84.19 128 LEU A C 1
ATOM 1012 O O . LEU A 1 128 ? -18.900 -0.071 15.890 1.00 84.19 128 LEU A O 1
ATOM 1016 N N . VAL A 1 129 ? -20.576 0.418 14.488 1.00 85.56 129 VAL A N 1
ATOM 1017 C CA . VAL A 1 129 ? -21.121 1.519 15.301 1.00 85.56 129 VAL A CA 1
ATOM 1018 C C . VAL A 1 129 ? -21.776 1.000 16.586 1.00 85.56 129 VAL A C 1
ATOM 1020 O O . VAL A 1 129 ? -21.622 1.608 17.644 1.00 85.56 129 VAL A O 1
ATOM 1023 N N . GLU A 1 130 ? -22.498 -0.122 16.532 1.00 82.94 130 GLU A N 1
ATOM 1024 C CA . GLU A 1 130 ? -23.045 -0.782 17.727 1.00 82.94 130 GLU A CA 1
ATOM 1025 C C . GLU A 1 130 ? -21.943 -1.221 18.699 1.00 82.94 130 GLU A C 1
ATOM 1027 O O . GLU A 1 130 ? -22.120 -1.110 19.911 1.00 82.94 130 GLU A O 1
ATOM 1032 N N . GLN A 1 131 ? -20.816 -1.714 18.180 1.00 75.38 131 GLN A N 1
ATOM 1033 C CA . GLN A 1 131 ? -19.646 -2.088 18.976 1.00 75.38 131 GLN A CA 1
ATOM 1034 C C . GLN A 1 131 ? -19.001 -0.890 19.671 1.00 75.38 131 GLN A C 1
ATOM 1036 O O . GLN A 1 131 ? -18.708 -0.972 2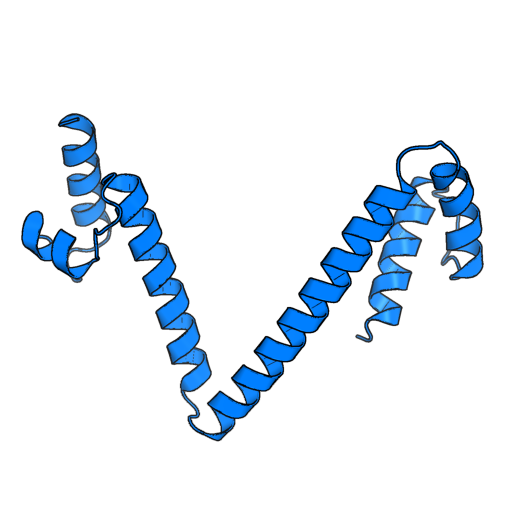0.860 1.00 75.38 131 GLN A O 1
ATOM 1041 N N . ASP A 1 132 ? -18.806 0.215 18.952 1.00 78.44 132 ASP A N 1
ATOM 1042 C CA . ASP A 1 132 ? -18.196 1.426 19.508 1.00 78.44 132 ASP A CA 1
ATOM 1043 C C . ASP A 1 132 ? -19.034 2.005 20.659 1.00 78.44 132 ASP A C 1
ATOM 1045 O O . ASP A 1 132 ? -18.497 2.401 21.684 1.00 78.44 132 ASP A O 1
ATOM 1049 N N . LYS A 1 133 ? -20.368 1.931 20.555 1.00 73.69 133 LYS A N 1
ATOM 1050 C CA . LYS A 1 133 ? -21.298 2.341 21.626 1.00 73.69 133 LYS A CA 1
ATOM 1051 C C . LYS A 1 133 ? -21.305 1.423 22.854 1.00 73.69 133 LYS A C 1
ATOM 1053 O O . LYS A 1 133 ? -21.898 1.790 23.866 1.00 73.69 133 LYS A O 1
ATOM 1058 N N . LYS A 1 134 ? -20.758 0.208 22.744 1.00 65.50 134 LYS A N 1
ATOM 1059 C CA . LYS A 1 134 ? -20.676 -0.775 23.839 1.00 65.50 134 LYS A CA 1
ATOM 1060 C C . LYS A 1 134 ? -19.333 -0.736 24.576 1.00 65.50 134 LYS A C 1
ATOM 1062 O O . LYS A 1 134 ? -19.213 -1.420 25.592 1.00 65.50 134 LYS A O 1
ATOM 1067 N N . LYS A 1 135 ? -18.348 0.005 24.060 1.00 58.47 135 LYS A N 1
ATOM 1068 C CA . LYS A 1 135 ? -17.112 0.347 24.774 1.00 58.47 135 LYS A CA 1
ATOM 1069 C C . LYS A 1 135 ? -17.334 1.548 25.684 1.00 58.47 135 LYS A C 1
ATOM 1071 O O . LYS A 1 135 ? -16.650 1.579 26.729 1.00 58.47 135 LYS A O 1
#

Organism: NCBI:txid1481914

Sequence (135 aa):
MSDEKLALEWMRQQAYKIDPYIESPSFEECVELIGPAFKKGKHVAQLRSLLAQADRRAGAAERKHAALKFAKEKSPQAGQILRLQGKLQRVELALKLATGDNNMTISQFCAEYDVSKRDGNTAWHEKLVEQDKKK

Secondary structure (DSSP, 8-state):
--HHHHHHHHHHHHHHHH-TT--S--HHHHHHHHHHHHHSSSHHHHHHHHHHHHHHHHHHHHHHHHHHHHHHHH-TTHHHHHHHHHHHHHHHHHHHHHH--TT--HHHHHHHHT--TTSHHHHHHHHHHHHHTT-

Foldseek 3Di:
DDVVVVVLVVLVVVLCVQPVPDDSDDPVRSCVSVVVVVVPDDPPVVVVVVVVVVVVVVVVVVVVVVVQVVQCVVPVCSVVVVVVVVVLVVVQVVVCVLLVPPPDHPVNCCVVQVNDPPNDDVSVVVSSVVNVVVD

pLDDT: mean 74.1, std 11.1, range [47.34, 88.25]

Radius of gyration: 24.38 Å; chains: 1; bounding box: 50×52×43 Å